Protein AF-A0ABD0JIQ0-F1 (afdb_monomer)

Organism: NCBI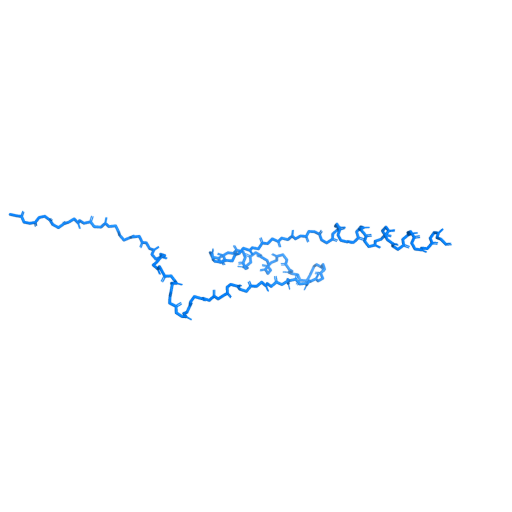:txid370345

Foldseek 3Di:
DDDDDDDDPPPDPPDPPDPNVPPDDDDDDDDDPPPCVVVVQVVQCPDPPDDDDDDDCVVVVVVVVVVVVVVVVD

Solvent-accessible surface area (backbone atoms only — not comparable to full-atom values): 5284 Å² total; per-residue (Å²): 135,88,84,77,86,81,82,81,85,70,86,77,83,77,75,68,80,52,102,77,47,73,78,83,81,86,83,84,90,83,74,61,89,90,71,49,56,68,62,55,50,58,58,54,49,67,41,91,93,44,88,76,81,86,78,72,59,61,65,60,51,52,51,54,51,51,56,50,53,55,65,76,70,111

InterPro domains:
  IPR027417 P-loop containing nucleoside triphosphate hydrolase [G3DSA:3.40.50.300] (19-74)
  IPR027417 P-loop containing nucleoside triphosphate hydrolase [SSF52540] (25-70)
  IPR051135 Gal/GlcNAc/GalNAc Sulfotransferase [PTHR10704]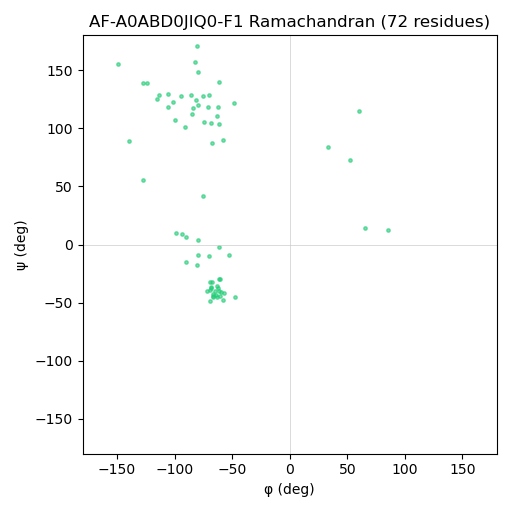 (22-65)

Sequence (74 aa):
MKVFPHNSHTPGYQNLSGPYASKGGKIILMSYRRSGSSFTAEIISRHPDVFYTFEPLYNLQHRHSEDLQELYRR

Secondary structure (DSSP, 8-state):
--PPPP-----S-----STT------------TTSSHHHHHHHHTTSTT-------THHHHHHHHHHHHHHTT-

pLDDT: mean 72.86, std 16.88, range [39.81, 94.38]

Radius of gyration: 23.61 Å; Cα contacts (8 Å, |Δi|>4): 9; chains: 1; bounding box: 33×34×84 Å

Structure (mmCIF, N/CA/C/O backbone):
data_AF-A0ABD0JIQ0-F1
#
_entry.id   AF-A0ABD0JIQ0-F1
#
loop_
_atom_site.group_PDB
_atom_site.id
_atom_site.type_symbol
_atom_site.label_atom_id
_atom_site.label_alt_id
_atom_site.label_comp_id
_atom_site.label_asym_id
_atom_site.label_entity_id
_atom_site.label_seq_id
_atom_site.pdbx_PDB_ins_code
_atom_site.Cartn_x
_atom_site.Cartn_y
_atom_site.Cartn_z
_atom_site.occupancy
_atom_site.B_iso_or_equiv
_atom_site.auth_seq_id
_atom_site.auth_comp_id
_atom_site.auth_asym_id
_atom_site.auth_atom_id
_atom_site.pdbx_PDB_model_num
ATOM 1 N N . MET A 1 1 ? -14.919 3.315 56.963 1.00 39.81 1 MET A N 1
ATOM 2 C CA . MET A 1 1 ? -14.207 3.966 55.840 1.00 39.81 1 MET A CA 1
ATOM 3 C C . MET A 1 1 ? -14.394 3.109 54.595 1.00 39.81 1 MET A C 1
ATOM 5 O O . MET A 1 1 ? -13.893 1.995 54.570 1.00 39.81 1 MET A O 1
ATOM 9 N N . LYS A 1 2 ? -15.184 3.568 53.616 1.00 45.97 2 LYS A N 1
ATOM 10 C CA . LYS A 1 2 ? -15.301 2.914 52.302 1.00 45.97 2 LYS A CA 1
ATOM 11 C C . LYS A 1 2 ? -14.157 3.435 51.437 1.00 45.97 2 LYS A C 1
ATOM 13 O O . LYS A 1 2 ? -14.121 4.623 51.138 1.00 45.97 2 LYS A O 1
ATOM 18 N N . VAL A 1 3 ? -13.210 2.565 51.109 1.00 53.00 3 VAL A N 1
ATOM 19 C CA . VAL A 1 3 ? -12.114 2.874 50.188 1.00 53.00 3 VAL A CA 1
ATOM 20 C C . VAL A 1 3 ? -12.641 2.656 48.773 1.00 53.00 3 VAL A C 1
ATOM 22 O O . VAL A 1 3 ? -13.044 1.546 48.433 1.00 53.00 3 VAL A O 1
ATOM 25 N N . PHE A 1 4 ? -12.682 3.714 47.966 1.00 40.66 4 PHE A N 1
ATOM 26 C CA . PHE A 1 4 ? -12.921 3.601 46.529 1.00 40.66 4 PHE A CA 1
ATOM 27 C C . PHE A 1 4 ? -11.576 3.342 45.835 1.00 40.66 4 PHE A C 1
ATOM 29 O O . PHE A 1 4 ? -10.627 4.086 46.098 1.00 40.66 4 PHE A O 1
ATOM 36 N N . PRO A 1 5 ? -11.449 2.315 44.977 1.00 56.28 5 PRO A N 1
ATOM 37 C CA . PRO A 1 5 ? -10.219 2.100 44.232 1.00 56.28 5 PRO A CA 1
ATOM 38 C C . PRO A 1 5 ? -10.040 3.192 43.169 1.00 56.28 5 PRO A C 1
ATOM 40 O O . PRO A 1 5 ? -10.934 3.466 42.368 1.00 56.28 5 PRO A O 1
ATOM 43 N N . HIS A 1 6 ? -8.859 3.807 43.186 1.00 47.78 6 HIS A N 1
ATOM 44 C CA . HIS A 1 6 ? -8.391 4.779 42.207 1.00 47.78 6 HIS A CA 1
ATOM 45 C C . HIS A 1 6 ? -7.851 4.038 40.969 1.00 47.78 6 HIS A C 1
ATOM 47 O O . HIS A 1 6 ? -6.935 3.231 41.077 1.00 47.78 6 HIS A O 1
ATOM 53 N N . ASN A 1 7 ? -8.408 4.387 39.809 1.00 50.69 7 ASN A N 1
ATOM 54 C CA . ASN A 1 7 ? -7.849 4.315 38.454 1.00 50.69 7 ASN A CA 1
ATOM 55 C C . ASN A 1 7 ? -7.405 2.960 37.866 1.00 50.69 7 ASN A C 1
ATOM 57 O O . ASN A 1 7 ? -6.327 2.447 38.140 1.00 50.69 7 ASN A O 1
ATOM 61 N N . SER A 1 8 ? -8.110 2.551 36.810 1.00 45.28 8 SER A N 1
ATOM 62 C CA . SER A 1 8 ? -7.445 2.227 35.540 1.00 45.28 8 SER A CA 1
ATOM 63 C C . SER A 1 8 ? -8.294 2.749 34.379 1.00 45.28 8 SER A C 1
ATOM 65 O O . SER A 1 8 ? -9.179 2.083 33.855 1.00 45.28 8 SER A O 1
ATOM 67 N N . HIS A 1 9 ? -8.041 4.004 34.004 1.00 45.19 9 HIS A N 1
ATOM 68 C CA . HIS A 1 9 ? -8.443 4.540 32.708 1.00 45.19 9 HIS A CA 1
ATOM 69 C C . HIS A 1 9 ? -7.594 3.810 31.656 1.00 45.19 9 HIS A C 1
ATOM 71 O O . HIS A 1 9 ? -6.486 4.229 31.334 1.00 45.19 9 HIS A O 1
ATOM 77 N N . THR A 1 10 ? -8.060 2.659 31.181 1.00 54.03 10 THR A N 1
ATOM 78 C CA . THR A 1 10 ? -7.587 2.098 29.917 1.00 54.03 10 THR A CA 1
ATOM 79 C C . THR A 1 10 ? -8.162 2.982 28.809 1.00 54.03 10 THR A C 1
ATOM 81 O O . THR A 1 10 ? -9.386 3.110 28.715 1.00 54.03 10 THR A O 1
ATOM 84 N N . PRO A 1 11 ? -7.336 3.660 27.992 1.00 45.81 11 PRO A N 1
ATOM 85 C CA . PRO A 1 11 ? -7.867 4.426 26.881 1.00 45.81 11 PRO A CA 1
ATOM 86 C C . PRO A 1 11 ? -8.446 3.442 25.857 1.00 45.81 11 PRO A C 1
ATOM 88 O O . PRO A 1 11 ? -7.724 2.733 25.168 1.00 45.81 11 PRO A O 1
ATOM 91 N N . GLY A 1 12 ? -9.776 3.369 25.838 1.00 47.81 12 GLY A N 1
ATOM 92 C CA . GLY A 1 12 ? -10.587 3.234 24.632 1.00 47.81 12 GLY A CA 1
ATOM 93 C C . GLY A 1 12 ? -10.251 2.105 23.660 1.00 47.81 12 GLY A C 1
ATOM 94 O O . GLY A 1 12 ? -9.891 2.379 22.528 1.00 47.81 12 GLY A O 1
ATOM 95 N N . TYR A 1 13 ? -10.556 0.866 24.041 1.00 52.50 13 TYR A N 1
ATOM 96 C CA . TYR A 1 13 ? -11.124 -0.109 23.098 1.00 52.50 13 TYR A CA 1
ATOM 97 C C . TYR A 1 13 ? -12.404 -0.686 23.708 1.00 52.50 13 TYR A C 1
ATOM 99 O O . TYR A 1 13 ? -12.538 -1.885 23.943 1.00 52.50 13 TYR A O 1
ATOM 107 N N . GLN A 1 14 ? -13.342 0.195 24.065 1.00 52.94 14 GLN A N 1
ATOM 108 C CA . GLN A 1 14 ? -14.670 -0.245 24.477 1.00 52.94 14 GLN A CA 1
ATOM 109 C C . GLN A 1 14 ? -15.443 -0.685 23.229 1.00 52.94 14 GLN A C 1
ATOM 111 O O . GLN A 1 14 ? -15.858 0.142 22.428 1.00 52.94 14 GLN A O 1
ATOM 116 N N . ASN A 1 15 ? -15.590 -2.003 23.082 1.00 48.50 15 ASN A N 1
ATOM 117 C CA . ASN A 1 15 ? -16.693 -2.697 22.414 1.00 48.50 15 ASN A CA 1
ATOM 118 C C . ASN A 1 15 ? -17.320 -1.976 21.204 1.00 48.50 15 ASN A C 1
ATOM 120 O O . ASN A 1 15 ? -18.396 -1.388 21.302 1.00 48.50 15 ASN A O 1
ATOM 124 N N . LEU A 1 16 ? -16.720 -2.132 20.023 1.00 58.44 16 LEU A N 1
ATOM 125 C CA . LEU A 1 16 ? -17.361 -1.810 18.741 1.00 58.44 16 LEU A CA 1
ATOM 126 C C . LEU A 1 16 ? -18.399 -2.881 18.337 1.00 58.44 16 LEU A C 1
ATOM 128 O O . LEU A 1 16 ? -18.452 -3.286 17.186 1.00 58.44 16 LEU A O 1
ATOM 132 N N . SER A 1 17 ? -19.220 -3.379 19.267 1.00 55.03 17 SER A N 1
ATOM 133 C CA . SER A 1 17 ? -20.284 -4.360 18.984 1.00 55.03 17 SER A CA 1
ATOM 134 C C . SER A 1 17 ? -21.634 -3.715 18.631 1.00 55.03 17 SER A C 1
ATOM 136 O O . SER A 1 17 ? -22.638 -4.409 18.487 1.00 55.03 17 SER A O 1
ATOM 138 N N . GLY A 1 18 ? -21.673 -2.387 18.485 1.00 54.53 18 GLY A N 1
ATOM 139 C CA . GLY A 1 18 ? -22.845 -1.655 18.006 1.00 54.53 18 GLY A CA 1
ATOM 140 C C . GLY A 1 18 ? -22.983 -1.676 16.474 1.00 54.53 18 GLY A C 1
ATOM 141 O O . GLY A 1 18 ? -22.040 -2.033 15.771 1.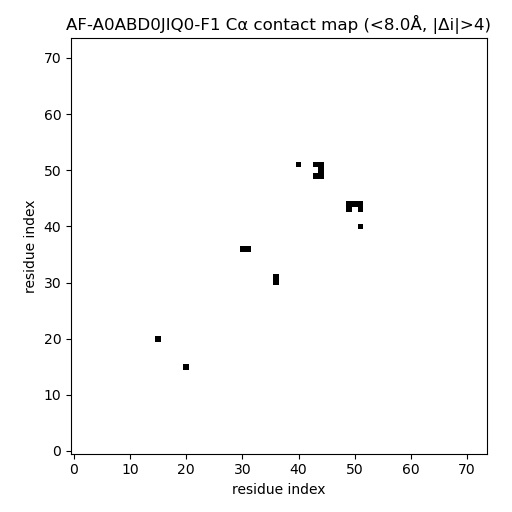00 54.53 18 GLY A O 1
ATOM 142 N N . PRO A 1 19 ? -24.115 -1.207 15.920 1.00 54.94 19 PRO A N 1
ATOM 143 C CA . PRO A 1 19 ? -24.362 -1.124 14.469 1.00 54.94 19 PRO A CA 1
ATOM 144 C C . PRO A 1 19 ? -23.388 -0.201 13.702 1.00 54.94 19 PRO A C 1
ATOM 146 O O . PRO A 1 19 ? -23.470 -0.098 12.482 1.00 54.94 19 PRO A O 1
ATOM 149 N N . TYR A 1 20 ? -22.458 0.449 14.411 1.00 53.06 20 TYR A N 1
ATOM 150 C CA . TYR A 1 20 ? -21.353 1.256 13.888 1.00 53.06 20 TYR A CA 1
ATOM 151 C C . TYR A 1 20 ? -20.014 0.506 13.845 1.00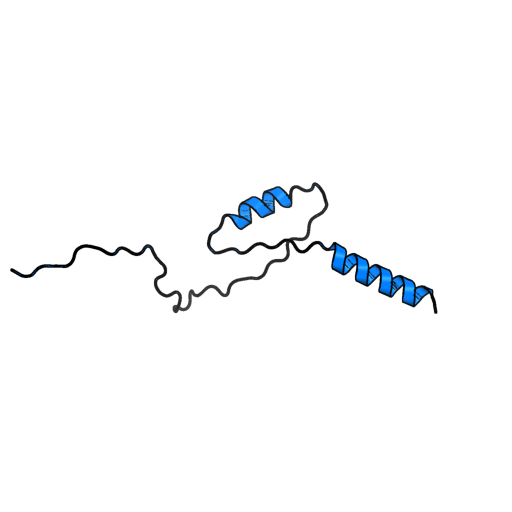 53.06 20 TYR A C 1
ATOM 153 O O . TYR A 1 20 ? -18.983 1.136 13.619 1.00 53.06 20 TYR A O 1
ATOM 161 N N . ALA A 1 21 ? -20.008 -0.814 14.070 1.00 59.28 21 ALA A N 1
ATOM 162 C CA . ALA A 1 21 ? -18.875 -1.680 13.768 1.00 59.28 21 ALA A CA 1
ATOM 163 C C . ALA A 1 21 ? -18.564 -1.551 12.272 1.00 59.28 21 ALA A C 1
ATOM 165 O O . ALA A 1 21 ? -19.171 -2.221 11.432 1.00 59.28 21 ALA A O 1
ATOM 166 N N . SER A 1 22 ? -17.692 -0.609 11.913 1.00 64.00 22 SER A N 1
ATOM 167 C CA . SER A 1 22 ? -17.367 -0.356 10.520 1.00 64.00 22 SER A CA 1
ATOM 168 C C . SER A 1 22 ? -16.738 -1.629 9.966 1.00 64.00 22 SER A C 1
ATOM 170 O O . SER A 1 22 ? -15.731 -2.136 10.461 1.00 64.00 22 SER A O 1
ATOM 172 N N . LYS A 1 23 ? -17.384 -2.212 8.956 1.00 74.06 23 LYS A N 1
ATOM 173 C CA . LYS A 1 23 ? -16.821 -3.345 8.232 1.00 74.06 23 LYS A CA 1
ATOM 174 C C . LYS A 1 23 ? -15.525 -2.844 7.600 1.00 74.06 23 LYS A C 1
ATOM 176 O O . LYS A 1 23 ? -15.582 -2.083 6.636 1.00 74.06 23 LYS A O 1
ATOM 181 N N . GLY A 1 24 ? -14.384 -3.220 8.177 1.00 77.50 24 GLY A N 1
ATOM 182 C CA . GLY A 1 24 ? -13.070 -2.802 7.694 1.00 77.50 24 GLY A CA 1
ATOM 183 C C . GLY A 1 24 ? -12.960 -3.021 6.183 1.00 77.50 24 GLY A C 1
ATOM 184 O O . GLY A 1 24 ? -13.190 -4.128 5.688 1.00 77.50 24 GLY A O 1
ATOM 185 N N . GLY A 1 25 ? -12.682 -1.946 5.447 1.00 86.88 25 GLY A N 1
ATOM 186 C CA . GLY A 1 25 ? -12.538 -1.972 3.995 1.00 86.88 25 GLY A CA 1
ATOM 187 C C . GLY A 1 25 ? -11.161 -2.484 3.577 1.00 86.88 25 GLY A C 1
ATOM 188 O O . GLY A 1 25 ? -10.172 -2.265 4.272 1.00 86.88 25 GLY A O 1
ATOM 189 N N . LYS A 1 26 ? -11.087 -3.149 2.421 1.00 89.25 26 LYS A N 1
ATOM 190 C CA . LYS A 1 26 ? -9.817 -3.500 1.769 1.00 89.25 26 LYS A CA 1
ATOM 191 C C . LYS A 1 26 ? -9.621 -2.586 0.563 1.00 89.25 26 LYS A C 1
ATOM 193 O O . LYS A 1 26 ? -10.530 -2.466 -0.254 1.00 89.25 26 LYS A O 1
ATOM 198 N N . ILE A 1 27 ? -8.454 -1.956 0.459 1.00 88.69 27 ILE A N 1
ATOM 199 C CA . ILE A 1 27 ? -8.104 -1.021 -0.620 1.00 88.69 27 ILE A CA 1
ATOM 200 C C . ILE A 1 27 ? -6.826 -1.515 -1.298 1.00 8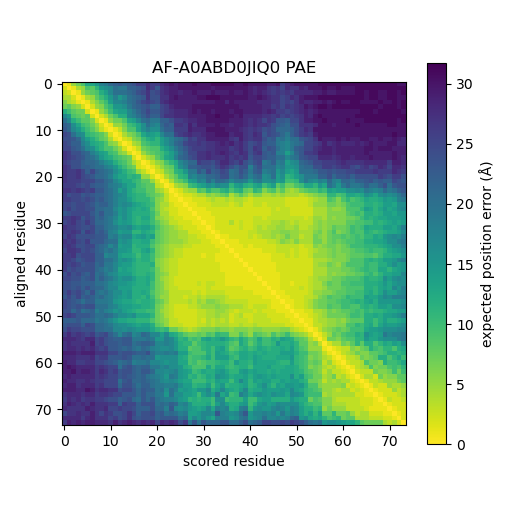8.69 27 ILE A C 1
ATOM 202 O O . ILE A 1 27 ? -5.896 -1.950 -0.624 1.00 88.69 27 ILE A O 1
ATOM 206 N N . ILE A 1 28 ? -6.778 -1.424 -2.628 1.00 90.06 28 ILE A N 1
ATOM 207 C CA . ILE A 1 28 ? -5.572 -1.671 -3.423 1.00 90.06 28 ILE A CA 1
ATOM 208 C C . ILE A 1 28 ? -5.044 -0.321 -3.909 1.00 90.06 28 ILE A C 1
ATOM 210 O O . ILE A 1 28 ? -5.730 0.383 -4.649 1.00 90.06 28 ILE A O 1
ATOM 214 N N . LEU A 1 29 ? -3.822 0.034 -3.505 1.00 88.06 29 LEU A N 1
ATOM 215 C CA . LEU A 1 29 ? -3.138 1.235 -3.981 1.00 88.06 29 LEU A CA 1
ATOM 216 C C . LEU A 1 29 ? -2.301 0.895 -5.220 1.00 88.06 29 LEU A C 1
ATOM 218 O O . LEU A 1 29 ? -1.201 0.356 -5.112 1.00 88.06 29 LEU A O 1
ATOM 222 N N . MET A 1 30 ? -2.818 1.223 -6.402 1.00 89.12 30 MET A N 1
ATOM 223 C CA . MET A 1 30 ? -2.088 1.087 -7.663 1.00 89.12 30 MET A CA 1
ATOM 224 C C . MET A 1 30 ? -1.416 2.414 -8.020 1.00 89.12 30 MET A C 1
ATOM 226 O O . MET A 1 30 ? -2.063 3.458 -8.038 1.00 89.12 30 MET A O 1
ATOM 230 N N . SER A 1 31 ? -0.113 2.388 -8.301 1.00 88.12 31 SER A N 1
ATOM 231 C CA . SER A 1 31 ? 0.659 3.602 -8.589 1.00 88.12 31 SER A CA 1
ATOM 232 C C . SER A 1 31 ? 1.803 3.341 -9.562 1.00 88.12 31 SER A C 1
ATOM 234 O O . SER A 1 31 ? 2.334 2.231 -9.610 1.00 88.12 31 SER A O 1
ATOM 236 N N . TYR A 1 32 ? 2.229 4.381 -10.276 1.00 88.38 32 TYR A N 1
ATOM 237 C CA . TYR A 1 32 ? 3.442 4.353 -11.092 1.00 88.38 32 TYR A CA 1
ATOM 238 C C . TYR A 1 32 ? 4.700 4.612 -10.250 1.00 88.38 32 TYR A C 1
ATOM 240 O O . TYR A 1 32 ? 4.660 5.233 -9.186 1.00 88.38 32 TYR A O 1
ATOM 248 N N . ARG A 1 33 ? 5.866 4.168 -10.737 1.00 86.69 33 ARG A N 1
ATOM 249 C CA . ARG A 1 33 ? 7.142 4.459 -10.065 1.00 86.69 33 ARG A CA 1
ATOM 250 C C . ARG A 1 33 ? 7.378 5.970 -10.019 1.00 86.69 33 ARG A C 1
ATOM 252 O O . ARG A 1 33 ? 7.134 6.665 -10.997 1.00 86.69 33 ARG A O 1
ATOM 259 N N . ARG A 1 34 ? 7.897 6.457 -8.884 1.00 89.94 34 ARG A N 1
ATOM 260 C CA . ARG A 1 34 ? 8.200 7.881 -8.625 1.00 89.94 34 ARG A CA 1
ATOM 261 C C . ARG A 1 34 ? 6.976 8.814 -8.588 1.00 89.94 34 ARG A C 1
ATOM 263 O O . ARG A 1 34 ? 7.168 10.020 -8.541 1.00 89.94 34 ARG A O 1
ATOM 270 N N . SER A 1 35 ? 5.749 8.290 -8.499 1.00 93.50 35 SER A N 1
ATOM 271 C CA . SER A 1 35 ? 4.534 9.108 -8.326 1.00 93.50 35 SER A CA 1
ATOM 272 C C . SER A 1 35 ? 4.286 9.574 -6.882 1.00 93.50 35 SER A C 1
ATOM 274 O O . SER A 1 35 ? 3.237 10.139 -6.596 1.00 93.50 35 SER A O 1
ATOM 276 N N . GLY A 1 36 ? 5.199 9.277 -5.950 1.00 92.25 36 GLY A N 1
ATOM 277 C CA . GLY A 1 36 ? 5.023 9.572 -4.524 1.00 92.25 36 GLY A CA 1
ATOM 278 C C . GLY A 1 36 ? 4.259 8.506 -3.733 1.00 92.25 36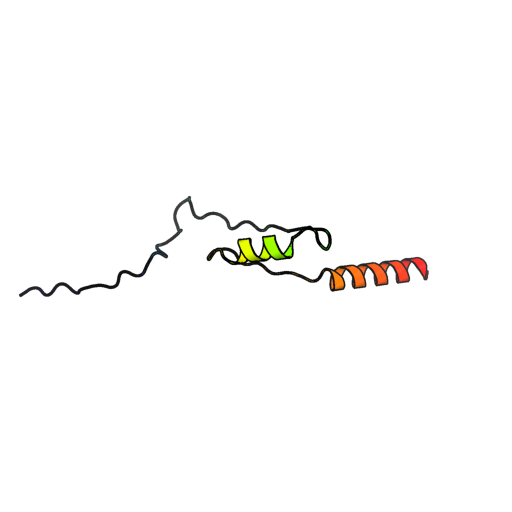 GLY A C 1
ATOM 279 O O . GLY A 1 36 ? 3.909 8.745 -2.583 1.00 92.25 36 GLY A O 1
ATOM 280 N N . SER A 1 37 ? 4.039 7.309 -4.282 1.00 91.00 37 SER A N 1
ATOM 281 C CA . SER A 1 37 ? 3.313 6.245 -3.573 1.00 91.00 37 SER A CA 1
ATOM 282 C C . SER A 1 37 ? 3.970 5.786 -2.273 1.00 91.00 37 SER A C 1
ATOM 284 O O . SER A 1 37 ? 3.255 5.445 -1.339 1.00 91.00 37 SER A O 1
ATOM 286 N N . SER A 1 38 ? 5.300 5.852 -2.155 1.00 91.19 38 SER A N 1
ATOM 287 C CA . SER A 1 38 ? 5.998 5.597 -0.885 1.00 91.19 38 SER A CA 1
ATOM 288 C C . SER A 1 38 ? 5.663 6.640 0.184 1.00 91.19 38 SER A C 1
ATOM 290 O O . SER A 1 38 ? 5.448 6.279 1.333 1.00 91.19 38 SER A O 1
ATOM 292 N N . PHE A 1 39 ? 5.563 7.916 -0.197 1.00 94.12 39 PHE A N 1
ATOM 293 C CA . PHE A 1 39 ? 5.170 8.991 0.716 1.00 94.12 39 PHE A CA 1
ATOM 294 C C . PHE A 1 39 ? 3.714 8.820 1.170 1.00 94.12 39 PHE A C 1
ATOM 296 O O . PHE A 1 39 ? 3.421 8.880 2.361 1.00 94.12 39 P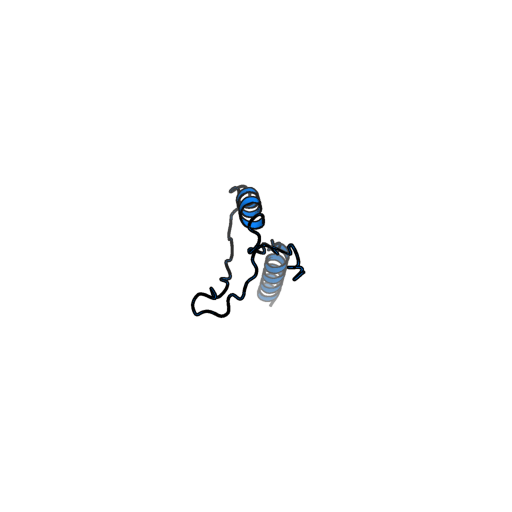HE A O 1
ATOM 303 N N . THR A 1 40 ? 2.802 8.519 0.239 1.00 92.94 40 THR A N 1
ATOM 304 C CA . THR A 1 40 ? 1.402 8.211 0.571 1.00 92.94 40 THR A CA 1
ATOM 305 C C . THR A 1 40 ? 1.288 6.987 1.481 1.00 92.94 40 THR A C 1
ATOM 307 O O . THR A 1 40 ? 0.554 7.041 2.465 1.00 92.94 40 THR A O 1
ATOM 310 N N . ALA A 1 41 ? 2.032 5.914 1.190 1.00 91.25 41 ALA A N 1
ATOM 311 C CA . ALA A 1 41 ? 2.088 4.698 2.001 1.00 91.25 41 ALA A CA 1
ATOM 312 C C . ALA A 1 41 ? 2.509 4.980 3.450 1.00 91.25 41 ALA A C 1
ATOM 314 O O . ALA A 1 41 ? 1.917 4.452 4.387 1.00 91.25 41 ALA A O 1
ATOM 315 N N . GLU A 1 42 ? 3.489 5.860 3.633 1.00 93.12 42 GLU A N 1
ATOM 316 C CA . GLU A 1 42 ? 3.982 6.253 4.951 1.00 93.12 42 GLU A CA 1
ATOM 317 C C . GLU A 1 42 ? 2.949 7.058 5.755 1.00 93.12 42 GLU A C 1
ATOM 319 O O . GLU A 1 42 ? 2.911 6.991 6.984 1.00 93.12 42 GLU A O 1
ATOM 324 N N . ILE A 1 43 ? 2.111 7.856 5.089 1.00 94.38 43 ILE A N 1
ATOM 325 C CA . ILE A 1 43 ? 1.029 8.597 5.753 1.00 94.38 43 ILE A CA 1
ATOM 326 C C . ILE A 1 43 ? -0.047 7.624 6.233 1.00 94.38 43 ILE A C 1
ATOM 328 O O . ILE A 1 43 ? -0.454 7.685 7.392 1.00 94.38 43 ILE A O 1
ATOM 332 N N . ILE A 1 44 ? -0.489 6.709 5.368 1.00 92.31 44 ILE A N 1
ATOM 333 C CA . ILE A 1 44 ? -1.569 5.770 5.708 1.00 92.31 44 ILE A CA 1
ATOM 334 C C . ILE A 1 44 ? -1.135 4.740 6.754 1.00 92.31 44 ILE A C 1
ATOM 336 O O . ILE A 1 44 ? -1.943 4.368 7.600 1.00 92.31 44 ILE A O 1
ATOM 340 N N . SER A 1 45 ? 0.138 4.330 6.762 1.00 91.12 45 SER A N 1
ATOM 341 C CA . SER A 1 45 ? 0.660 3.365 7.736 1.00 91.12 45 SER A CA 1
ATOM 342 C C . SER A 1 45 ? 0.765 3.917 9.161 1.00 91.12 45 SER A C 1
ATOM 344 O O . SER A 1 45 ? 1.047 3.157 10.081 1.00 91.12 45 SER A O 1
ATOM 346 N N . ARG A 1 46 ? 0.590 5.231 9.364 1.00 94.31 46 ARG A N 1
ATOM 347 C CA . ARG A 1 46 ? 0.604 5.855 10.699 1.00 94.31 46 ARG A CA 1
ATOM 348 C C . ARG A 1 46 ? -0.719 5.716 11.446 1.00 94.31 46 ARG A C 1
ATOM 350 O O . ARG A 1 46 ? -0.744 5.940 12.654 1.00 94.31 46 ARG A O 1
ATOM 357 N N . HIS A 1 47 ? -1.8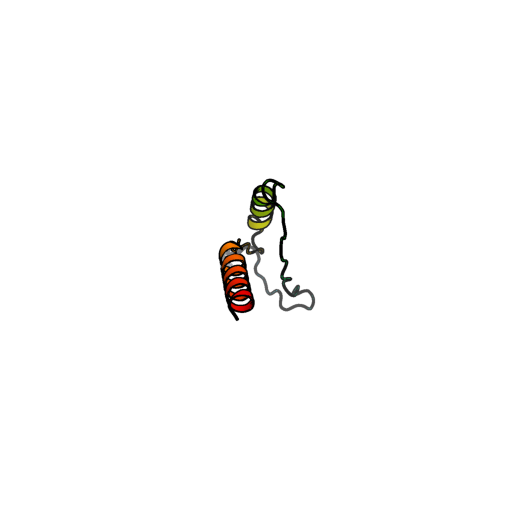14 5.408 10.754 1.00 91.00 47 HIS A N 1
ATOM 358 C CA . HIS A 1 47 ? -3.115 5.299 11.402 1.00 91.00 47 HIS A CA 1
ATOM 359 C C . HIS A 1 47 ? -3.198 3.982 12.197 1.00 91.00 47 HIS A C 1
ATOM 361 O O . HIS A 1 47 ? -2.952 2.927 11.614 1.00 91.00 47 HIS A O 1
ATOM 367 N N . PRO A 1 48 ? -3.570 4.005 13.493 1.00 89.88 48 PRO A N 1
ATOM 368 C CA . PRO A 1 48 ? -3.526 2.818 14.358 1.00 89.88 48 PRO A CA 1
ATOM 369 C C . PRO A 1 48 ? -4.423 1.670 13.871 1.00 89.88 48 PRO A C 1
ATOM 371 O O . PRO A 1 48 ? -4.081 0.507 14.050 1.00 89.88 48 PRO A O 1
ATOM 374 N N . ASP A 1 49 ? -5.528 1.997 13.195 1.00 89.06 49 ASP A N 1
ATOM 375 C CA . ASP A 1 49 ? -6.480 1.005 12.674 1.00 89.06 49 ASP A CA 1
ATOM 376 C C . ASP A 1 49 ? -6.217 0.588 11.213 1.00 89.06 49 ASP A C 1
ATOM 378 O O . ASP A 1 49 ? -7.054 -0.068 10.590 1.00 89.06 49 ASP A O 1
ATOM 382 N N . VAL A 1 50 ? -5.086 0.996 10.623 1.00 88.56 50 VAL A N 1
ATOM 383 C CA . VAL A 1 50 ? -4.740 0.684 9.229 1.00 88.56 50 VAL A CA 1
ATOM 384 C C . VAL A 1 50 ? -3.498 -0.194 9.182 1.00 88.56 50 VAL A C 1
ATOM 386 O O . VAL A 1 50 ? -2.430 0.169 9.661 1.00 88.56 50 VAL A O 1
ATOM 389 N N . PHE A 1 51 ? -3.623 -1.338 8.515 1.00 88.81 51 PHE A N 1
ATOM 390 C CA . PHE A 1 51 ? -2.487 -2.164 8.132 1.00 88.81 51 PHE A CA 1
ATOM 391 C C . PHE A 1 51 ? -2.164 -1.935 6.654 1.00 88.81 51 PHE A C 1
ATOM 393 O O . PHE A 1 51 ? -3.014 -2.145 5.787 1.00 88.81 51 PHE A O 1
ATOM 400 N N . TYR A 1 52 ? -0.930 -1.522 6.368 1.00 89.25 52 TYR A N 1
ATOM 401 C CA . TYR A 1 52 ? -0.418 -1.368 5.009 1.00 89.25 52 TYR A CA 1
ATOM 402 C C . TYR A 1 52 ? 0.689 -2.389 4.751 1.00 89.25 52 TYR A C 1
ATOM 404 O O . TYR A 1 52 ? 1.659 -2.467 5.502 1.00 89.25 52 TYR A O 1
ATOM 412 N N . THR A 1 53 ? 0.567 -3.133 3.654 1.00 87.81 53 THR A N 1
ATOM 413 C CA . THR A 1 53 ? 1.633 -3.987 3.130 1.00 87.81 53 THR A CA 1
ATOM 414 C C . THR A 1 53 ? 1.869 -3.652 1.665 1.00 87.81 53 THR A C 1
ATOM 416 O O . THR A 1 53 ? 0.923 -3.418 0.911 1.00 87.81 53 THR A O 1
ATOM 419 N N . PHE A 1 54 ? 3.136 -3.611 1.264 1.00 82.38 54 PHE A N 1
ATOM 420 C CA . PHE A 1 54 ? 3.518 -3.489 -0.134 1.00 82.38 54 PHE A CA 1
ATOM 421 C C . PHE A 1 54 ? 3.875 -4.879 -0.649 1.00 82.38 54 PHE A C 1
ATOM 423 O O . PHE A 1 54 ? 4.930 -5.410 -0.306 1.00 82.38 54 PHE A O 1
ATOM 430 N N . GLU A 1 55 ? 3.018 -5.469 -1.481 1.00 67.31 55 GLU A N 1
ATOM 431 C CA . GLU A 1 55 ? 3.434 -6.642 -2.242 1.00 67.31 55 GLU A CA 1
ATOM 432 C C . GLU A 1 55 ? 4.256 -6.185 -3.450 1.00 67.31 55 GLU A C 1
ATOM 434 O O . GLU A 1 55 ? 3.746 -5.440 -4.296 1.00 67.31 55 GLU A O 1
ATOM 439 N N . PRO A 1 56 ? 5.529 -6.600 -3.57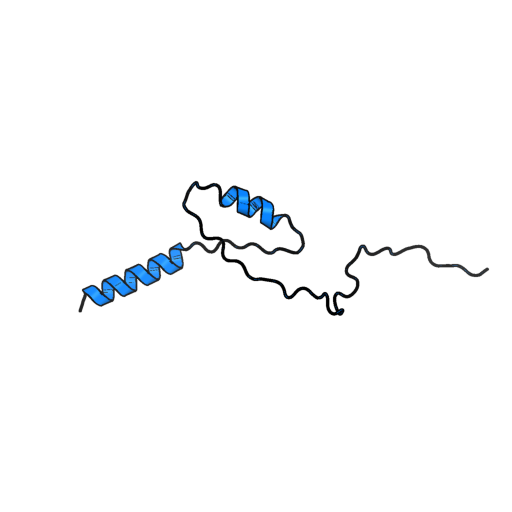8 1.00 66.31 56 PRO A N 1
ATOM 440 C CA . PRO A 1 56 ? 6.253 -6.377 -4.810 1.00 66.31 56 PRO A CA 1
ATOM 441 C C . PRO A 1 56 ? 5.541 -7.156 -5.919 1.00 66.31 56 PRO A C 1
ATOM 443 O O . PRO A 1 56 ? 5.612 -8.383 -5.992 1.00 66.31 56 PRO A O 1
ATOM 446 N N . LEU A 1 57 ? 4.907 -6.417 -6.834 1.00 66.62 57 LEU A N 1
ATOM 447 C CA . LEU A 1 57 ? 4.310 -6.929 -8.075 1.00 66.62 57 LEU A CA 1
ATOM 448 C C . LEU A 1 57 ? 5.284 -7.769 -8.920 1.00 66.62 57 LEU A C 1
ATOM 450 O O . LEU A 1 57 ? 4.858 -8.412 -9.870 1.00 66.62 57 LEU A O 1
ATOM 454 N N . TYR A 1 58 ? 6.572 -7.790 -8.569 1.00 62.91 58 TYR A N 1
ATOM 455 C CA . TYR A 1 58 ? 7.599 -8.636 -9.162 1.00 62.91 58 TYR A CA 1
ATOM 456 C C . TYR A 1 58 ? 7.164 -10.102 -9.280 1.00 62.91 58 TYR A C 1
ATOM 458 O O . TYR A 1 58 ? 7.312 -10.692 -10.345 1.00 62.91 58 TYR A O 1
ATOM 466 N N . ASN A 1 59 ? 6.556 -10.672 -8.234 1.00 63.34 59 ASN A N 1
ATOM 467 C CA . ASN A 1 59 ? 6.148 -12.080 -8.257 1.00 63.34 59 ASN A CA 1
ATOM 468 C C . ASN A 1 59 ? 4.994 -12.336 -9.245 1.00 63.34 59 ASN A C 1
ATOM 470 O O . ASN A 1 59 ? 4.976 -13.359 -9.927 1.00 63.34 59 ASN A O 1
ATOM 474 N N . LEU A 1 60 ? 4.051 -11.393 -9.360 1.00 65.50 60 LEU A N 1
ATOM 475 C CA . LEU A 1 60 ? 2.952 -11.471 -10.328 1.00 65.50 60 LEU A CA 1
ATOM 476 C C . LEU A 1 60 ? 3.441 -11.232 -11.759 1.00 65.50 60 LEU A C 1
ATOM 478 O O . LEU A 1 60 ? 3.017 -11.928 -12.680 1.00 65.50 60 LEU A O 1
ATOM 482 N N . GLN A 1 61 ? 4.360 -10.283 -11.940 1.00 66.31 61 GLN A N 1
ATOM 483 C CA . GLN A 1 61 ? 4.964 -9.990 -13.233 1.00 66.31 61 GLN A CA 1
ATOM 484 C C . GLN A 1 61 ? 5.768 -11.186 -13.745 1.00 66.31 61 GLN A C 1
ATOM 486 O O . GLN A 1 61 ? 5.627 -11.537 -14.913 1.00 66.31 61 GLN A O 1
ATOM 491 N N . HIS A 1 62 ? 6.556 -11.829 -12.877 1.00 66.69 62 HIS A N 1
ATOM 492 C CA . HIS A 1 62 ? 7.370 -12.976 -13.259 1.00 66.69 62 HIS A CA 1
ATOM 493 C C . HIS A 1 62 ? 6.498 -14.157 -13.704 1.00 66.69 62 HIS A C 1
ATOM 495 O O . HIS A 1 62 ? 6.718 -14.697 -14.785 1.00 66.69 62 HIS A O 1
ATOM 501 N N . ARG A 1 63 ? 5.433 -14.476 -12.953 1.00 67.88 63 ARG A N 1
ATOM 502 C CA . ARG A 1 63 ? 4.473 -15.522 -13.342 1.00 67.88 63 ARG A CA 1
ATOM 503 C C . ARG A 1 63 ? 3.829 -15.239 -14.704 1.00 67.88 63 ARG A C 1
ATOM 505 O O . ARG A 1 63 ? 3.841 -16.104 -15.568 1.00 67.88 63 ARG A O 1
ATOM 512 N N . HIS A 1 64 ? 3.347 -14.015 -14.922 1.00 69.19 64 HIS A N 1
ATOM 513 C CA . HIS A 1 64 ? 2.732 -13.644 -16.198 1.00 69.19 64 HIS A CA 1
ATOM 514 C C . HIS A 1 64 ? 3.721 -13.719 -17.374 1.00 69.19 64 HIS A C 1
ATOM 516 O O . HIS A 1 64 ? 3.338 -14.086 -18.482 1.00 69.19 64 HIS A O 1
ATOM 522 N N . SER A 1 65 ? 4.997 -13.377 -17.164 1.00 72.69 65 SER A N 1
ATOM 523 C CA . SER A 1 65 ? 6.010 -13.523 -18.214 1.00 72.69 65 SER A CA 1
ATOM 524 C C . SER A 1 65 ? 6.326 -14.981 -18.555 1.00 72.69 65 SER A C 1
ATOM 526 O O . SER A 1 65 ? 6.515 -15.269 -19.734 1.00 72.69 65 SER A O 1
ATOM 528 N N . GLU A 1 66 ? 6.351 -15.891 -17.577 1.00 74.50 66 GLU A N 1
ATOM 529 C CA . GLU A 1 66 ? 6.554 -17.328 -17.830 1.00 74.50 66 GLU A CA 1
ATOM 530 C C . GLU A 1 66 ? 5.367 -17.931 -18.597 1.00 74.50 66 GLU A C 1
ATOM 532 O O . GLU A 1 66 ? 5.566 -18.602 -19.609 1.00 74.50 66 GLU A O 1
ATOM 537 N N . ASP A 1 67 ? 4.134 -17.602 -18.196 1.00 76.06 67 ASP A N 1
ATOM 538 C CA . ASP A 1 67 ? 2.916 -18.082 -18.865 1.00 76.06 67 ASP A CA 1
ATOM 539 C C . ASP A 1 67 ? 2.868 -17.645 -20.343 1.00 76.06 67 ASP A C 1
ATOM 541 O O . ASP A 1 67 ? 2.515 -18.426 -21.231 1.00 76.06 67 ASP A O 1
ATOM 545 N N . LEU A 1 68 ? 3.273 -16.401 -20.635 1.00 75.00 68 LEU A N 1
ATOM 546 C CA . LEU A 1 68 ? 3.387 -15.916 -22.011 1.00 75.00 68 LEU A CA 1
ATOM 547 C C . LEU A 1 68 ? 4.494 -16.636 -22.783 1.00 75.00 68 LEU A C 1
ATOM 549 O O . LEU A 1 68 ? 4.288 -16.991 -23.942 1.00 75.00 68 LEU A O 1
ATOM 553 N N . GLN A 1 69 ? 5.658 -16.870 -22.173 1.00 76.00 69 GLN A N 1
ATOM 554 C CA . GLN A 1 69 ? 6.730 -17.610 -22.840 1.00 76.00 69 GLN A CA 1
ATOM 555 C C . GLN A 1 69 ? 6.316 -19.043 -23.181 1.00 76.00 69 GLN A C 1
ATOM 557 O O . GLN A 1 69 ? 6.678 -19.533 -24.250 1.00 76.00 69 GLN A O 1
ATOM 562 N N . GLU A 1 70 ? 5.553 -19.706 -22.315 1.00 80.44 70 GLU A N 1
ATOM 563 C CA . GLU A 1 70 ? 5.046 -21.050 -22.585 1.00 80.44 70 GLU A CA 1
ATOM 564 C C . GLU A 1 70 ? 3.980 -21.060 -23.691 1.00 80.44 70 GLU A C 1
ATOM 566 O O . GLU A 1 70 ? 4.019 -21.925 -24.568 1.00 80.44 70 GLU A O 1
ATOM 571 N N . LEU A 1 71 ? 3.089 -20.064 -23.723 1.00 76.81 71 LEU A N 1
ATOM 572 C CA . LEU A 1 71 ? 2.112 -19.896 -24.805 1.00 76.81 71 LEU A CA 1
ATOM 573 C C . LEU A 1 71 ? 2.766 -19.678 -26.176 1.00 76.81 71 LEU A C 1
ATOM 575 O O . LEU A 1 71 ? 2.293 -20.237 -27.158 1.00 76.81 71 LEU A O 1
ATOM 579 N N . TYR A 1 72 ? 3.850 -18.902 -26.251 1.00 76.81 72 TYR A N 1
ATOM 580 C CA . TYR A 1 72 ? 4.578 -18.655 -27.505 1.00 76.81 72 TYR A CA 1
ATOM 581 C C . TYR A 1 72 ? 5.537 -19.792 -27.908 1.00 76.81 72 TYR A C 1
ATOM 583 O O . TYR A 1 72 ? 6.098 -19.752 -29.003 1.00 76.81 72 TYR A O 1
ATOM 591 N N . ARG A 1 73 ? 5.767 -20.785 -27.036 1.00 79.94 73 ARG A N 1
ATOM 592 C CA . ARG A 1 73 ? 6.668 -21.926 -27.288 1.00 79.94 73 ARG A CA 1
ATOM 593 C C . ARG A 1 73 ? 5.965 -23.125 -27.945 1.00 79.94 73 ARG A C 1
ATOM 595 O O . ARG A 1 73 ? 6.654 -24.027 -28.418 1.00 79.94 73 ARG A O 1
ATOM 602 N N . ARG A 1 74 ? 4.632 -23.164 -27.949 1.00 60.50 74 ARG A N 1
ATOM 603 C CA . ARG A 1 74 ? 3.824 -24.196 -28.624 1.00 60.50 74 ARG A CA 1
ATOM 604 C C . ARG A 1 74 ? 3.443 -23.770 -30.034 1.00 60.50 74 ARG A C 1
ATOM 606 O O . ARG A 1 74 ? 3.301 -24.688 -30.869 1.00 60.50 74 ARG A O 1
#

Mean predicted aligned error: 14.69 Å